Pro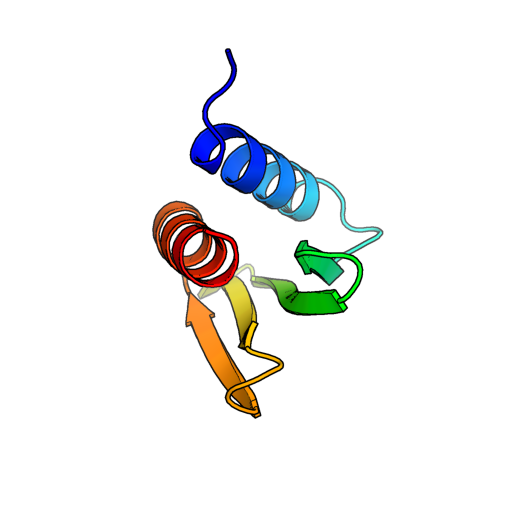tein AF-A0A7X9QH17-F1 (afdb_monomer_lite)

InterPro domains:
  IPR014904 YkuJ-like [PF08796] (8-75)
  IPR014904 YkuJ-like [PIRSF037356] (1-76)
  IPR038073 YkuJ-like superfamily [G3DSA:3.30.720.20] (2-76)
  IPR038073 YkuJ-like superfamily [SSF1435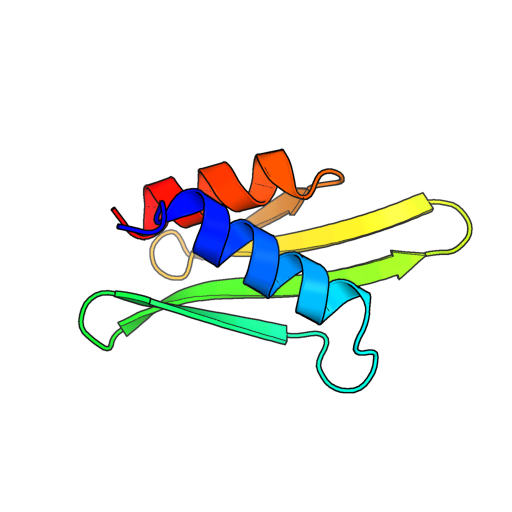67] (3-76)

Foldseek 3Di:
DDDPLNVQLVVVVVCVVDPPDQWDFDDEPNDGQKIWGWDADPVLGIKIWIAGPVVRDIDIDRDSSVVSVVSVVSHD

pLDDT: mean 92.42, std 7.98, range [57.16, 98.25]

Organism: Streptococcus ratti (NCBI:txid1341)

Sequence (76 aa):
MESHLVRIINRLELMTTDSSNLKRHFERDGAVVAEVSFNNDPENGPVFILRDVAARETYTFDSIDLIAMEIYDLLY

Secondary structure (DSSP, 8-state):
---HHHHHHHHHHHHHH-TT--EEEEEETTEEEEEEEEEEETTTEEEEEEEETTTTEEEEES-HHHHHHHHHHHH-

Structure (mmCIF, N/CA/C/O backbone):
data_AF-A0A7X9QH17-F1
#
_entry.id   AF-A0A7X9QH17-F1
#
loop_
_atom_site.group_PDB
_atom_site.id
_atom_site.type_symbol
_atom_site.label_atom_id
_atom_site.label_alt_id
_atom_site.label_comp_id
_atom_site.label_asym_id
_atom_site.label_entity_id
_atom_site.label_seq_id
_atom_site.pdbx_PDB_ins_code
_atom_site.Cartn_x
_atom_site.Cartn_y
_atom_site.Cartn_z
_atom_site.occupancy
_atom_site.B_iso_or_equiv
_atom_site.auth_seq_id
_atom_site.auth_comp_id
_atom_site.auth_asym_id
_atom_site.auth_atom_id
_atom_site.pdbx_PDB_model_num
ATOM 1 N N . MET A 1 1 ? 0.485 19.933 10.994 1.00 57.16 1 MET A N 1
ATOM 2 C CA . MET A 1 1 ? -0.415 18.765 10.968 1.00 57.16 1 MET A CA 1
ATOM 3 C C . MET A 1 1 ? -0.188 18.123 9.614 1.00 57.16 1 MET A C 1
ATOM 5 O O . MET A 1 1 ? -0.483 18.762 8.615 1.00 57.16 1 MET A O 1
ATOM 9 N N . GLU A 1 2 ? 0.504 16.990 9.562 1.00 69.06 2 GLU A N 1
ATOM 10 C CA . GLU A 1 2 ? 0.826 16.339 8.287 1.00 69.06 2 GLU A CA 1
ATOM 11 C C . GLU A 1 2 ? -0.404 15.558 7.811 1.00 69.06 2 GLU A C 1
ATOM 13 O O . GLU A 1 2 ? -1.048 14.889 8.619 1.00 69.06 2 GLU A O 1
ATOM 18 N N . SER A 1 3 ? -0.769 15.688 6.533 1.00 92.19 3 SER A N 1
ATOM 19 C CA . SER A 1 3 ? -1.937 14.999 5.973 1.00 92.19 3 SER A CA 1
ATOM 20 C C . SER A 1 3 ? -1.753 13.481 6.063 1.00 92.19 3 SER A C 1
ATOM 22 O O . SER A 1 3 ? -0.688 12.954 5.738 1.00 92.19 3 SER A O 1
ATOM 24 N N . HIS A 1 4 ? -2.797 12.768 6.486 1.00 94.12 4 HIS A N 1
ATOM 25 C CA . HIS A 1 4 ? -2.810 11.304 6.530 1.00 94.12 4 HIS A CA 1
ATOM 26 C C . HIS A 1 4 ? -2.484 10.683 5.167 1.00 94.12 4 HIS A C 1
ATOM 28 O O . HIS A 1 4 ? -1.689 9.749 5.103 1.00 94.12 4 HIS A O 1
ATOM 34 N N . LEU A 1 5 ? -3.011 11.261 4.084 1.00 95.62 5 LEU A N 1
ATOM 35 C CA . LEU A 1 5 ? -2.719 10.822 2.721 1.00 95.62 5 LEU A CA 1
ATOM 36 C C . LEU A 1 5 ? -1.236 11.012 2.368 1.00 95.62 5 LEU A C 1
ATOM 38 O O . LEU A 1 5 ? -0.609 10.101 1.840 1.00 95.62 5 LEU A O 1
ATOM 42 N N . VAL A 1 6 ? -0.641 12.148 2.747 1.00 95.94 6 VAL A N 1
ATOM 43 C CA . VAL A 1 6 ? 0.796 12.409 2.531 1.00 95.94 6 VAL A CA 1
ATOM 44 C C . VAL A 1 6 ? 1.657 11.379 3.268 1.00 95.94 6 VAL A C 1
ATOM 46 O O . VAL A 1 6 ? 2.621 10.867 2.709 1.00 95.94 6 VAL A O 1
ATOM 49 N N . ARG A 1 7 ? 1.281 10.998 4.496 1.00 94.50 7 ARG A N 1
ATOM 50 C CA . ARG A 1 7 ? 1.983 9.940 5.244 1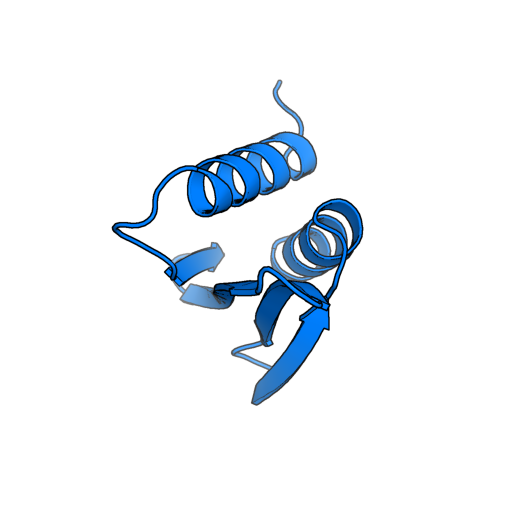.00 94.50 7 ARG A CA 1
ATOM 51 C C . ARG A 1 7 ? 1.891 8.574 4.560 1.00 94.50 7 ARG A C 1
ATOM 53 O O . ARG A 1 7 ? 2.854 7.811 4.628 1.00 94.50 7 ARG A O 1
ATOM 60 N N . ILE A 1 8 ? 0.759 8.257 3.929 1.00 96.75 8 ILE A N 1
ATOM 61 C CA . ILE A 1 8 ? 0.583 7.016 3.161 1.00 96.75 8 ILE A CA 1
ATOM 62 C C . ILE A 1 8 ? 1.490 7.039 1.927 1.00 96.75 8 ILE A C 1
ATOM 64 O O . ILE A 1 8 ? 2.278 6.109 1.758 1.00 96.75 8 ILE A O 1
ATOM 68 N N . ILE A 1 9 ? 1.447 8.117 1.136 1.00 96.19 9 ILE A N 1
ATOM 69 C CA . ILE A 1 9 ? 2.277 8.288 -0.068 1.00 96.19 9 ILE A CA 1
ATOM 70 C C . ILE A 1 9 ? 3.761 8.157 0.281 1.00 96.19 9 ILE A C 1
ATOM 72 O O . ILE A 1 9 ? 4.430 7.281 -0.257 1.00 96.19 9 ILE A O 1
ATOM 76 N N . ASN A 1 10 ? 4.255 8.909 1.271 1.00 94.88 10 ASN A N 1
ATOM 77 C CA . ASN A 1 10 ? 5.660 8.852 1.693 1.00 94.88 10 ASN A CA 1
ATOM 78 C C . ASN A 1 10 ? 6.096 7.426 2.082 1.00 94.88 10 ASN A C 1
ATOM 80 O O . ASN A 1 10 ? 7.219 7.000 1.818 1.00 94.88 10 ASN A O 1
ATOM 84 N N . ARG A 1 11 ? 5.210 6.654 2.724 1.00 93.75 11 ARG A N 1
ATOM 85 C CA . ARG A 1 11 ? 5.506 5.273 3.129 1.00 93.75 11 ARG A CA 1
ATOM 86 C C . ARG A 1 11 ? 5.567 4.320 1.934 1.00 93.75 11 ARG A C 1
ATOM 88 O O . ARG A 1 11 ? 6.374 3.389 1.959 1.00 93.75 11 ARG A O 1
ATOM 95 N N . LEU A 1 12 ? 4.728 4.544 0.924 1.00 94.69 12 LEU A N 1
ATOM 96 C CA . LEU A 1 12 ? 4.753 3.809 -0.339 1.00 94.69 12 LEU A CA 1
ATOM 97 C C . LEU A 1 12 ? 5.984 4.185 -1.177 1.00 94.69 12 LEU A C 1
ATOM 99 O O . LEU A 1 12 ? 6.632 3.294 -1.711 1.00 94.69 12 LEU A O 1
ATOM 103 N N . GLU A 1 13 ? 6.382 5.458 -1.224 1.00 93.62 13 GLU A N 1
ATOM 104 C CA . GLU A 1 13 ? 7.606 5.897 -1.911 1.00 93.62 13 GLU A CA 1
ATOM 105 C C . GLU A 1 13 ? 8.858 5.263 -1.297 1.00 93.62 13 GLU A C 1
ATOM 107 O O . GLU A 1 13 ? 9.713 4.732 -2.002 1.00 93.62 13 GLU A O 1
ATOM 112 N N . LEU A 1 14 ? 8.953 5.214 0.036 1.00 92.12 14 LEU A N 1
ATOM 113 C CA . LEU A 1 14 ? 10.066 4.523 0.692 1.00 92.12 14 LEU A CA 1
ATOM 114 C C . LEU A 1 14 ? 10.125 3.038 0.304 1.00 92.12 14 LEU A C 1
ATOM 116 O O . LEU A 1 14 ? 11.210 2.485 0.145 1.00 92.12 14 LEU A O 1
ATOM 120 N N . MET A 1 15 ? 8.971 2.399 0.107 1.00 90.50 15 MET A N 1
ATOM 121 C CA . MET A 1 15 ? 8.877 1.008 -0.339 1.00 90.50 15 MET A CA 1
ATOM 122 C C . MET A 1 15 ? 9.331 0.805 -1.794 1.00 90.50 15 MET A C 1
ATOM 124 O O . MET A 1 15 ? 9.809 -0.281 -2.107 1.00 90.50 15 MET A O 1
ATOM 128 N N . THR A 1 16 ? 9.242 1.815 -2.668 1.00 88.62 16 THR A N 1
ATOM 129 C CA . THR A 1 16 ? 9.761 1.701 -4.045 1.00 88.62 16 THR A CA 1
ATOM 130 C C . THR A 1 16 ? 11.276 1.882 -4.126 1.00 88.62 16 THR A C 1
ATOM 132 O O . THR A 1 16 ? 11.916 1.337 -5.023 1.00 88.62 16 THR A O 1
ATOM 135 N N . THR A 1 17 ? 11.859 2.620 -3.177 1.00 86.44 17 THR A N 1
ATOM 136 C CA . THR A 1 17 ? 13.312 2.864 -3.112 1.00 86.44 17 THR A CA 1
ATOM 137 C C . THR A 1 17 ? 14.090 1.769 -2.374 1.00 86.44 17 THR A C 1
ATOM 139 O O . THR A 1 17 ? 15.267 1.552 -2.664 1.00 86.44 17 THR A O 1
ATOM 142 N N . ASP A 1 18 ? 13.449 1.061 -1.440 1.00 77.38 18 ASP A N 1
ATOM 143 C CA . ASP A 1 18 ? 14.074 0.034 -0.605 1.00 77.38 18 ASP A CA 1
ATOM 144 C C . ASP A 1 18 ? 13.737 -1.383 -1.100 1.00 77.38 18 ASP A C 1
ATOM 146 O O . ASP A 1 18 ? 12.671 -1.937 -0.825 1.00 77.38 18 ASP A O 1
ATOM 150 N N . SER A 1 19 ? 14.689 -2.000 -1.805 1.00 65.50 19 SER A N 1
ATOM 151 C CA . SER A 1 19 ? 14.560 -3.360 -2.350 1.00 65.50 19 SER A CA 1
ATOM 152 C C . SER A 1 19 ? 14.582 -4.471 -1.293 1.00 65.50 19 SER A C 1
ATOM 154 O O . SER A 1 19 ? 14.304 -5.625 -1.619 1.00 65.50 19 SER A O 1
ATOM 156 N N . SER A 1 20 ? 14.889 -4.157 -0.028 1.00 69.44 20 SER A N 1
ATOM 157 C CA . SER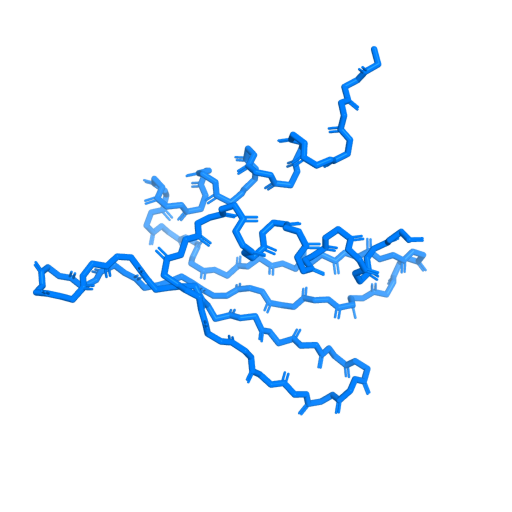 A 1 20 ? 14.971 -5.161 1.040 1.00 69.44 20 SER A CA 1
ATOM 158 C C . SER A 1 20 ? 13.605 -5.559 1.600 1.00 69.44 20 SER A C 1
ATOM 160 O O . SER A 1 20 ? 13.451 -6.666 2.121 1.00 69.44 20 SER A O 1
ATOM 162 N N . ASN A 1 21 ? 12.596 -4.688 1.485 1.00 72.75 21 ASN A N 1
ATOM 163 C CA . ASN A 1 21 ? 11.282 -4.941 2.057 1.00 72.75 21 ASN A CA 1
ATOM 164 C C . ASN A 1 21 ? 10.157 -4.459 1.135 1.00 72.75 21 ASN A C 1
ATOM 166 O O . ASN A 1 21 ? 9.644 -3.349 1.271 1.00 72.75 21 ASN A O 1
ATOM 170 N N . LEU A 1 22 ? 9.734 -5.356 0.246 1.00 85.19 22 LEU A N 1
ATOM 171 C CA . LEU A 1 22 ? 8.683 -5.139 -0.750 1.00 85.19 22 LEU A CA 1
ATOM 172 C C . LEU A 1 22 ? 7.267 -5.400 -0.218 1.00 85.19 22 LEU A C 1
ATOM 174 O O . LEU A 1 22 ? 6.342 -5.530 -1.016 1.00 85.19 22 LEU A O 1
ATOM 178 N N . LYS A 1 23 ? 7.084 -5.522 1.106 1.00 92.38 23 LYS A N 1
ATOM 179 C CA . LYS A 1 23 ? 5.767 -5.678 1.737 1.00 92.38 23 LYS A CA 1
ATOM 180 C C . LYS A 1 23 ? 5.557 -4.671 2.866 1.00 92.38 23 LYS A C 1
ATOM 182 O O . LYS A 1 23 ? 6.473 -4.358 3.630 1.00 92.38 23 LYS A O 1
ATOM 187 N N . ARG A 1 24 ? 4.342 -4.141 2.994 1.00 93.31 24 ARG A N 1
ATOM 188 C CA . ARG A 1 24 ? 3.958 -3.201 4.059 1.00 93.31 24 ARG A CA 1
ATOM 189 C C . ARG A 1 24 ? 2.561 -3.521 4.575 1.00 93.31 24 ARG A C 1
ATOM 191 O O . ARG A 1 24 ? 1.656 -3.764 3.790 1.00 93.31 24 ARG A O 1
ATOM 198 N N . HIS A 1 25 ? 2.387 -3.475 5.893 1.00 96.00 25 HIS A N 1
ATOM 199 C CA . HIS A 1 25 ? 1.075 -3.574 6.535 1.00 96.00 25 HIS A CA 1
ATOM 200 C C . HIS A 1 25 ? 0.595 -2.193 6.970 1.00 96.00 25 HIS A C 1
ATOM 202 O O . HIS A 1 25 ? 1.370 -1.388 7.502 1.00 96.00 25 HIS A O 1
ATOM 208 N N . PHE A 1 26 ? -0.684 -1.927 6.756 1.00 96.44 26 PHE A N 1
ATOM 209 C CA . PHE A 1 26 ? -1.387 -0.756 7.251 1.00 96.44 26 PHE A CA 1
ATOM 210 C C . PHE A 1 26 ? -2.419 -1.212 8.275 1.00 96.44 26 PHE A C 1
ATOM 212 O O . PHE A 1 26 ? -3.158 -2.172 8.050 1.00 96.44 26 PHE A O 1
ATOM 219 N N . GLU A 1 27 ? -2.414 -0.542 9.422 1.00 96.25 27 GLU A N 1
ATOM 220 C CA . GLU A 1 27 ? -3.157 -0.956 10.605 1.00 96.25 27 GLU A CA 1
ATOM 221 C C . GLU A 1 27 ? -4.114 0.144 11.054 1.00 96.25 27 GLU A C 1
ATOM 223 O O . GLU A 1 27 ? -3.760 1.326 11.051 1.00 96.25 27 GLU A O 1
ATOM 228 N N . ARG A 1 28 ? -5.299 -0.275 11.497 1.00 94.25 28 ARG A N 1
ATOM 229 C CA . ARG A 1 28 ? -6.291 0.556 12.178 1.00 94.25 28 ARG A CA 1
ATOM 230 C C . ARG A 1 28 ? -6.716 -0.158 13.452 1.00 94.25 28 ARG A C 1
ATOM 232 O O . ARG A 1 28 ? -7.013 -1.347 13.417 1.00 94.25 28 ARG A O 1
ATOM 239 N N . ASP A 1 29 ? -6.683 0.547 14.581 1.00 92.56 29 ASP A N 1
ATOM 240 C CA . ASP A 1 29 ? -7.043 0.003 15.901 1.00 92.56 29 ASP A CA 1
ATOM 241 C C . ASP A 1 29 ? -6.297 -1.298 16.275 1.00 92.56 29 ASP A C 1
ATOM 243 O O . ASP A 1 29 ? -6.838 -2.188 16.928 1.00 92.56 29 ASP A O 1
ATOM 247 N N . GLY A 1 30 ? -5.034 -1.419 15.847 1.00 92.88 30 GLY A N 1
ATOM 248 C CA . GLY A 1 30 ? -4.188 -2.594 16.099 1.00 92.88 30 GLY A CA 1
ATOM 249 C C . GLY A 1 30 ? -4.494 -3.813 15.221 1.00 92.88 30 GLY A C 1
ATOM 250 O O . GLY A 1 30 ? -3.883 -4.863 15.416 1.00 92.88 30 GLY A O 1
ATOM 251 N N . ALA A 1 31 ? -5.410 -3.694 14.256 1.00 95.12 31 ALA A N 1
ATOM 252 C CA . ALA A 1 31 ? -5.695 -4.721 13.261 1.00 95.12 31 ALA A CA 1
ATOM 253 C C . ALA A 1 31 ? -5.126 -4.325 11.893 1.00 95.12 31 ALA A C 1
ATOM 255 O O . ALA A 1 31 ? -5.286 -3.187 11.449 1.00 95.12 31 ALA A O 1
ATOM 256 N N . VAL A 1 32 ? -4.489 -5.272 11.200 1.00 97.00 32 VAL A N 1
ATOM 257 C CA . VAL A 1 32 ? -4.055 -5.079 9.809 1.00 97.00 32 VAL A CA 1
ATOM 258 C C . VAL A 1 32 ? -5.295 -5.024 8.918 1.00 97.00 32 VAL A C 1
ATOM 260 O O . VAL A 1 32 ? -6.039 -5.999 8.839 1.00 97.00 32 VAL A O 1
ATOM 263 N N . VAL A 1 33 ? -5.505 -3.889 8.252 1.00 97.31 33 VAL A N 1
ATOM 264 C CA . VAL A 1 33 ? -6.621 -3.685 7.311 1.00 97.31 33 VAL A CA 1
ATOM 265 C C . VAL A 1 33 ? -6.182 -3.851 5.861 1.00 97.31 33 VAL A C 1
ATOM 267 O O . VAL A 1 33 ? -6.958 -4.306 5.026 1.00 97.31 33 VAL A O 1
ATOM 270 N N . ALA A 1 34 ? -4.916 -3.540 5.578 1.00 97.69 34 ALA A N 1
ATOM 271 C CA . ALA A 1 34 ? -4.359 -3.559 4.237 1.00 97.69 34 ALA A CA 1
ATOM 272 C C . ALA A 1 34 ? -2.932 -4.117 4.234 1.00 97.69 34 ALA A C 1
ATOM 274 O O . ALA A 1 34 ? -2.077 -3.695 5.020 1.00 97.69 34 ALA A O 1
ATOM 275 N N . GLU A 1 35 ? -2.662 -5.038 3.311 1.00 97.75 35 GLU A N 1
ATOM 276 C CA . GLU A 1 35 ? -1.314 -5.526 3.009 1.00 97.75 35 GLU A CA 1
ATOM 277 C C . GLU A 1 35 ? -0.927 -5.067 1.603 1.00 97.75 35 GLU A C 1
ATOM 279 O O . GLU A 1 35 ? -1.621 -5.364 0.636 1.00 97.75 35 GLU A O 1
ATOM 284 N N . VAL A 1 36 ? 0.192 -4.361 1.473 1.00 97.06 36 VAL A N 1
ATOM 285 C CA . VAL A 1 36 ? 0.696 -3.865 0.190 1.00 97.06 36 VAL A CA 1
ATOM 286 C C . VAL A 1 36 ? 1.955 -4.621 -0.185 1.00 97.06 36 VAL A C 1
ATOM 288 O O . VAL A 1 36 ? 2.845 -4.791 0.649 1.00 97.06 36 VAL A O 1
ATOM 291 N N . SER A 1 37 ? 2.042 -5.054 -1.439 1.00 95.88 37 SER A N 1
ATOM 292 C CA . SER A 1 37 ? 3.255 -5.586 -2.063 1.00 95.88 37 SER A CA 1
ATOM 293 C C . SER A 1 37 ? 3.641 -4.742 -3.278 1.00 95.88 37 SER A C 1
ATOM 295 O O . SER A 1 37 ? 2.767 -4.208 -3.954 1.00 95.88 37 SER A O 1
ATOM 297 N N . PHE A 1 38 ? 4.937 -4.615 -3.551 1.00 94.62 38 PHE A N 1
ATOM 298 C CA . PHE A 1 38 ? 5.456 -3.835 -4.676 1.00 94.62 38 PHE A CA 1
ATOM 299 C C . PHE A 1 38 ? 6.305 -4.719 -5.576 1.00 94.62 38 PHE A C 1
ATOM 301 O O . PHE A 1 38 ? 7.130 -5.498 -5.096 1.00 94.62 38 PHE A O 1
ATOM 308 N N . ASN A 1 39 ? 6.107 -4.571 -6.879 1.00 90.75 39 ASN A N 1
ATOM 309 C CA . ASN A 1 39 ? 6.982 -5.101 -7.906 1.00 90.75 39 ASN A CA 1
ATOM 310 C C . ASN A 1 39 ? 7.331 -3.966 -8.871 1.00 90.75 39 ASN A C 1
ATOM 312 O O . ASN A 1 39 ? 6.463 -3.172 -9.217 1.00 90.75 39 ASN A O 1
ATOM 316 N N . ASN A 1 40 ? 8.583 -3.892 -9.310 1.00 88.12 40 ASN A N 1
ATOM 317 C CA . ASN A 1 40 ? 8.997 -2.958 -10.348 1.00 88.12 40 ASN A CA 1
ATOM 318 C C . ASN A 1 40 ? 9.587 -3.750 -11.504 1.00 88.12 40 ASN A C 1
ATOM 320 O O . ASN A 1 40 ? 10.726 -4.217 -11.426 1.00 88.12 40 ASN A O 1
ATOM 324 N N . ASP A 1 41 ? 8.788 -3.923 -12.546 1.00 84.25 41 ASP A N 1
ATOM 325 C CA . ASP A 1 41 ? 9.200 -4.645 -13.734 1.00 84.25 41 ASP A CA 1
ATOM 326 C C . ASP A 1 41 ? 9.809 -3.665 -14.756 1.00 84.25 41 ASP A C 1
ATOM 328 O O . ASP A 1 41 ? 9.194 -2.638 -15.046 1.00 84.25 41 ASP A O 1
ATOM 332 N N . PRO A 1 42 ? 10.997 -3.939 -15.324 1.00 84.62 42 PRO A N 1
ATOM 333 C CA . PRO A 1 42 ? 11.618 -3.038 -16.296 1.00 84.62 42 PRO A CA 1
ATOM 334 C C . PRO A 1 42 ? 10.790 -2.790 -17.566 1.00 84.62 42 PRO A C 1
ATOM 336 O O . PRO A 1 42 ? 10.983 -1.759 -18.207 1.00 84.62 42 PRO A O 1
ATOM 339 N N . GLU A 1 43 ? 9.905 -3.715 -17.950 1.00 89.31 43 GLU A N 1
ATOM 340 C CA . GLU A 1 43 ? 9.094 -3.627 -19.170 1.00 89.31 43 GLU A CA 1
ATOM 341 C C . GLU A 1 43 ? 7.703 -3.035 -18.898 1.00 89.31 43 GLU A C 1
ATOM 343 O O . GLU A 1 43 ? 7.179 -2.284 -19.719 1.00 89.31 43 GLU A O 1
ATOM 348 N N . ASN A 1 44 ? 7.115 -3.353 -17.742 1.00 85.38 44 ASN A N 1
ATOM 349 C CA . ASN A 1 44 ? 5.732 -3.010 -17.398 1.00 85.38 44 ASN A CA 1
ATOM 350 C C . ASN A 1 44 ? 5.614 -1.873 -16.368 1.00 85.38 44 ASN A C 1
ATOM 352 O O . ASN A 1 44 ? 4.523 -1.347 -16.159 1.00 85.38 44 ASN A O 1
ATOM 356 N N . GLY A 1 45 ? 6.726 -1.465 -15.751 1.00 88.31 45 GLY A N 1
ATOM 357 C CA . GLY A 1 45 ? 6.775 -0.399 -14.756 1.00 88.31 45 GLY A CA 1
ATOM 358 C C . GLY A 1 45 ? 6.396 -0.843 -13.333 1.00 88.31 45 GLY A C 1
ATOM 359 O O . GLY A 1 45 ? 6.392 -2.040 -13.018 1.00 88.31 45 GLY A O 1
ATOM 360 N N . PRO A 1 46 ? 6.117 0.125 -12.438 1.00 91.06 46 PRO A N 1
ATOM 361 C CA . PRO A 1 46 ? 5.758 -0.143 -11.052 1.00 91.06 46 PRO A CA 1
ATOM 362 C C . PRO A 1 46 ? 4.354 -0.744 -10.946 1.00 91.06 46 PRO A C 1
ATOM 364 O O . PRO A 1 46 ? 3.389 -0.218 -11.490 1.00 91.06 46 PRO A O 1
ATOM 367 N N . VAL A 1 47 ? 4.237 -1.816 -10.171 1.00 95.00 47 VAL A N 1
ATOM 368 C CA . VAL A 1 47 ? 2.977 -2.487 -9.865 1.00 95.00 47 VAL A CA 1
ATOM 369 C C . VAL A 1 47 ? 2.843 -2.615 -8.357 1.00 95.00 47 VAL A C 1
ATOM 371 O O . VAL A 1 47 ? 3.660 -3.250 -7.683 1.00 95.00 47 VAL A O 1
ATOM 374 N N . PHE A 1 48 ? 1.778 -2.032 -7.823 1.00 96.06 48 PHE A N 1
ATOM 375 C CA . PHE A 1 48 ? 1.394 -2.162 -6.429 1.00 96.06 48 PHE A CA 1
ATOM 376 C C . PHE A 1 48 ? 0.223 -3.127 -6.310 1.00 96.06 48 PHE A C 1
ATOM 378 O O . PHE A 1 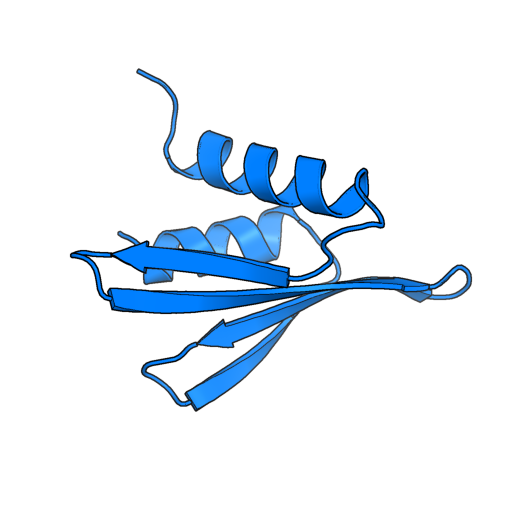48 ? -0.770 -3.015 -7.022 1.00 96.06 48 PHE A O 1
ATOM 385 N N . ILE A 1 49 ? 0.329 -4.070 -5.384 1.00 97.44 49 ILE A N 1
ATOM 386 C CA . ILE A 1 49 ? -0.709 -5.055 -5.098 1.00 97.44 49 ILE A CA 1
ATOM 387 C C . ILE A 1 49 ? -1.209 -4.780 -3.688 1.00 97.44 49 ILE A C 1
ATOM 389 O O . ILE A 1 49 ? -0.446 -4.916 -2.733 1.00 97.44 49 ILE A O 1
ATOM 393 N N . LEU A 1 50 ? -2.476 -4.404 -3.560 1.00 98.25 50 LEU A N 1
ATOM 394 C CA . LEU A 1 50 ? -3.147 -4.183 -2.286 1.00 98.25 50 LEU A CA 1
ATOM 395 C C . LEU A 1 50 ? -4.068 -5.361 -1.988 1.00 98.25 50 LEU A C 1
ATOM 397 O O . LEU A 1 50 ? -4.923 -5.704 -2.799 1.00 98.25 50 LEU A O 1
ATOM 401 N N . ARG A 1 51 ? -3.945 -5.938 -0.799 1.00 98.19 51 ARG A N 1
ATOM 402 C CA . ARG A 1 51 ? -4.916 -6.877 -0.253 1.00 98.19 51 ARG A CA 1
ATOM 403 C C . ARG A 1 51 ? -5.758 -6.183 0.809 1.00 98.19 51 ARG A C 1
ATOM 405 O O . ARG A 1 51 ? -5.217 -5.792 1.844 1.00 98.19 51 ARG A O 1
ATOM 412 N N . ASP A 1 52 ? -7.062 -6.113 0.572 1.00 97.69 52 ASP A N 1
ATOM 413 C CA . ASP A 1 52 ? -8.044 -5.792 1.607 1.00 97.69 52 ASP A CA 1
ATOM 414 C C . ASP A 1 52 ? -8.264 -7.047 2.461 1.00 97.69 52 ASP A C 1
ATOM 416 O O . ASP A 1 52 ? -8.726 -8.094 1.988 1.00 97.69 52 ASP A O 1
ATOM 420 N N . VAL A 1 53 ? -7.886 -6.958 3.735 1.00 96.94 53 VAL A N 1
ATOM 421 C CA . VAL A 1 53 ? -7.963 -8.087 4.666 1.00 96.94 53 VAL A CA 1
ATOM 422 C C . VAL A 1 53 ? -9.414 -8.431 5.014 1.00 96.94 53 VAL A C 1
ATOM 424 O O . VAL A 1 53 ? -9.736 -9.614 5.156 1.00 96.94 53 VAL A O 1
ATOM 427 N N . ALA A 1 54 ? -10.286 -7.429 5.131 1.00 94.56 54 ALA A N 1
ATOM 428 C CA . ALA A 1 54 ? -11.680 -7.601 5.519 1.00 94.56 54 ALA A CA 1
ATOM 429 C C . ALA A 1 54 ? -12.519 -8.162 4.364 1.00 94.56 54 ALA A C 1
ATOM 431 O O . ALA A 1 54 ? -13.230 -9.153 4.554 1.00 94.56 54 ALA A O 1
ATOM 432 N N . ALA A 1 55 ? -12.391 -7.585 3.166 1.00 96.38 55 ALA A N 1
ATOM 433 C CA . ALA A 1 55 ? -13.089 -8.067 1.973 1.00 96.38 55 ALA A CA 1
ATOM 434 C C . ALA A 1 55 ? -12.493 -9.375 1.423 1.00 96.38 55 ALA A C 1
ATOM 436 O O . ALA A 1 55 ? -13.172 -10.128 0.726 1.00 96.38 55 ALA A O 1
ATOM 437 N N . ARG A 1 56 ? -11.239 -9.691 1.785 1.00 96.56 56 ARG A N 1
ATOM 438 C CA . ARG A 1 56 ? -10.446 -10.808 1.233 1.00 96.56 56 ARG A CA 1
ATOM 439 C C . ARG A 1 56 ? -10.227 -10.674 -0.274 1.00 96.56 56 ARG A C 1
ATOM 441 O O . ARG A 1 56 ? -10.100 -11.679 -0.975 1.00 96.56 56 ARG A O 1
ATOM 448 N N . GLU A 1 57 ? -10.145 -9.439 -0.742 1.00 97.56 57 GLU A N 1
ATOM 449 C CA . GLU A 1 57 ? -9.955 -9.092 -2.144 1.00 97.56 57 GLU A CA 1
ATOM 450 C C . GLU A 1 57 ? -8.544 -8.566 -2.384 1.00 97.56 57 GLU A C 1
ATOM 452 O O . GLU A 1 57 ? -7.802 -8.218 -1.461 1.00 97.56 57 GLU A O 1
ATOM 457 N N . THR A 1 58 ? -8.126 -8.592 -3.644 1.00 97.94 58 THR A N 1
ATOM 458 C CA . THR A 1 58 ? -6.817 -8.098 -4.056 1.00 97.94 58 THR A CA 1
ATOM 459 C C . THR A 1 58 ? -6.976 -7.213 -5.273 1.00 97.94 58 THR A C 1
ATOM 461 O O . THR A 1 58 ? -7.577 -7.608 -6.270 1.00 97.94 58 THR A O 1
ATOM 464 N N . TYR A 1 59 ? -6.391 -6.032 -5.171 1.00 97.56 59 TYR A N 1
ATOM 465 C CA . TYR A 1 59 ? -6.431 -4.966 -6.151 1.00 97.56 59 TYR A CA 1
ATOM 466 C C . TYR A 1 59 ? -5.016 -4.693 -6.648 1.00 97.56 59 TYR A C 1
ATOM 468 O O . TYR A 1 59 ? -4.037 -4.887 -5.924 1.00 97.56 59 TYR A O 1
ATOM 476 N N . THR A 1 60 ? -4.890 -4.284 -7.905 1.00 97.44 60 THR A N 1
ATOM 477 C CA . THR A 1 60 ? -3.600 -3.976 -8.528 1.00 97.44 60 THR A CA 1
ATOM 478 C C . THR A 1 60 ? -3.639 -2.569 -9.093 1.00 97.44 60 THR A C 1
ATOM 480 O O . THR A 1 60 ? -4.615 -2.194 -9.738 1.00 97.44 60 THR A O 1
ATOM 483 N N . PHE A 1 61 ? -2.577 -1.809 -8.848 1.00 97.31 61 PHE A N 1
ATOM 484 C CA . PHE A 1 61 ? -2.453 -0.409 -9.224 1.00 97.31 61 PHE A CA 1
ATOM 485 C C . PHE A 1 61 ? -1.106 -0.161 -9.900 1.00 97.31 61 PHE A C 1
ATOM 487 O O . PHE A 1 61 ? -0.084 -0.710 -9.488 1.00 97.31 61 PHE A O 1
ATOM 494 N N . ASP A 1 62 ? -1.111 0.700 -10.908 1.00 94.75 62 ASP A N 1
ATOM 495 C CA . ASP A 1 62 ? 0.065 1.206 -11.626 1.00 94.75 62 ASP A CA 1
ATOM 496 C C . ASP A 1 62 ? 0.502 2.601 -11.134 1.00 94.75 62 ASP A C 1
ATOM 498 O O . ASP A 1 62 ? 1.568 3.099 -11.494 1.00 94.75 62 ASP A O 1
ATOM 502 N N . SER A 1 63 ? -0.309 3.232 -10.279 1.00 94.94 63 SER A N 1
ATOM 503 C CA . SER A 1 63 ? -0.078 4.567 -9.733 1.00 94.94 63 SER A CA 1
ATOM 504 C C . SER A 1 63 ? -0.066 4.558 -8.209 1.00 94.94 63 SER A C 1
ATOM 506 O O . SER A 1 63 ? -0.965 4.010 -7.564 1.00 94.94 63 SER A O 1
ATOM 508 N N . ILE A 1 64 ? 0.940 5.231 -7.641 1.00 95.38 64 ILE A N 1
ATOM 509 C CA . ILE A 1 64 ? 1.088 5.420 -6.195 1.00 95.38 64 ILE A CA 1
ATOM 510 C C . ILE A 1 64 ? -0.063 6.241 -5.602 1.00 95.38 64 ILE A C 1
ATOM 512 O O . ILE A 1 64 ? -0.498 5.963 -4.488 1.00 95.38 64 ILE A O 1
ATOM 516 N N . ASP A 1 65 ? -0.597 7.202 -6.359 1.00 96.31 65 ASP A N 1
ATOM 517 C CA . ASP A 1 65 ? -1.691 8.059 -5.905 1.00 96.31 65 ASP A CA 1
ATOM 518 C C . ASP A 1 65 ? -2.996 7.265 -5.783 1.00 96.31 65 ASP A C 1
ATOM 520 O O . ASP A 1 65 ? -3.737 7.427 -4.814 1.00 96.31 65 ASP A O 1
ATOM 524 N N . LEU A 1 66 ? -3.259 6.362 -6.737 1.00 97.12 66 LEU A N 1
ATOM 525 C CA . LEU A 1 66 ? -4.472 5.540 -6.742 1.00 97.12 66 LEU A CA 1
ATOM 526 C C . LEU A 1 66 ? -4.497 4.575 -5.557 1.00 97.12 66 LEU A C 1
ATOM 528 O O . LEU A 1 66 ? -5.469 4.547 -4.807 1.00 97.12 66 LEU A O 1
ATOM 532 N N . ILE A 1 67 ? -3.409 3.831 -5.342 1.00 97.69 67 ILE A N 1
ATOM 533 C CA . ILE A 1 67 ? -3.327 2.934 -4.186 1.00 97.69 67 ILE A CA 1
ATOM 534 C C . ILE A 1 67 ? -3.309 3.713 -2.861 1.00 97.69 67 ILE A C 1
ATOM 536 O O . ILE A 1 67 ? -3.848 3.233 -1.866 1.00 97.69 67 ILE A O 1
ATOM 540 N N . ALA A 1 68 ? -2.727 4.917 -2.817 1.00 97.69 68 ALA A N 1
ATOM 541 C CA . ALA A 1 68 ? -2.739 5.735 -1.608 1.00 97.69 68 ALA A CA 1
ATOM 542 C C . ALA A 1 68 ? -4.155 6.181 -1.219 1.00 97.69 68 ALA A C 1
ATOM 544 O O . ALA A 1 68 ? -4.463 6.183 -0.027 1.00 97.69 68 ALA A O 1
ATOM 545 N N . MET A 1 69 ? -5.007 6.523 -2.195 1.00 97.50 69 MET A N 1
ATOM 546 C CA . MET A 1 69 ? -6.426 6.805 -1.948 1.00 97.50 69 MET A CA 1
ATOM 547 C C . MET A 1 69 ? -7.157 5.566 -1.425 1.00 97.50 69 MET A C 1
ATOM 549 O O . MET A 1 69 ? -7.829 5.654 -0.405 1.00 97.50 69 MET A O 1
ATOM 553 N N . GLU A 1 70 ? -6.941 4.400 -2.035 1.00 97.75 70 GLU A N 1
ATOM 554 C CA . GLU A 1 70 ? -7.578 3.156 -1.585 1.00 97.75 70 GLU A CA 1
ATOM 555 C C . GLU A 1 70 ? -7.170 2.788 -0.145 1.00 97.75 70 GLU A C 1
ATOM 557 O O . GLU A 1 70 ? -7.997 2.454 0.700 1.00 97.75 70 GLU A O 1
ATOM 562 N N . ILE A 1 71 ? -5.882 2.913 0.190 1.00 97.75 71 ILE A N 1
ATOM 563 C CA . ILE A 1 71 ? -5.398 2.692 1.561 1.00 97.75 71 ILE A CA 1
ATOM 564 C C . ILE A 1 71 ? -5.979 3.729 2.527 1.00 97.75 71 ILE A C 1
ATOM 566 O O . ILE A 1 71 ? -6.243 3.399 3.683 1.00 97.75 71 ILE A O 1
ATOM 570 N N . TYR A 1 72 ? -6.141 4.979 2.088 1.00 97.31 72 TYR A N 1
ATOM 571 C CA . TYR A 1 72 ? -6.747 6.024 2.905 1.00 97.31 72 TYR A CA 1
ATOM 572 C C . TYR A 1 72 ? -8.1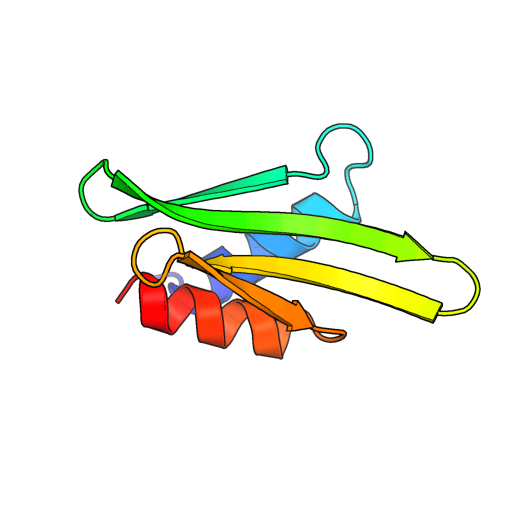90 5.658 3.267 1.00 97.31 72 TYR A C 1
ATOM 574 O O . TYR A 1 72 ? -8.512 5.683 4.452 1.00 97.31 72 TYR A O 1
ATOM 582 N N . ASP A 1 73 ? -8.990 5.225 2.294 1.00 95.88 73 ASP A N 1
ATOM 583 C CA . ASP A 1 73 ? -10.386 4.814 2.494 1.00 95.88 73 ASP A CA 1
ATOM 584 C C . ASP A 1 73 ? -10.509 3.567 3.393 1.00 95.88 73 ASP A C 1
ATOM 586 O O . ASP A 1 73 ? -11.435 3.444 4.195 1.00 95.88 73 ASP A O 1
ATOM 590 N N . LEU A 1 74 ? -9.542 2.643 3.337 1.00 95.88 74 LEU A N 1
ATOM 591 C CA . LEU A 1 74 ? -9.501 1.496 4.256 1.00 95.88 74 LEU A CA 1
ATOM 592 C C . LEU A 1 74 ? -9.140 1.897 5.698 1.00 95.88 74 LEU A C 1
ATOM 594 O O . LEU A 1 74 ? -9.523 1.215 6.657 1.00 95.88 74 LEU A O 1
ATOM 598 N N . LEU A 1 75 ? -8.384 2.982 5.876 1.00 95.38 75 LEU A N 1
ATOM 599 C CA . LEU A 1 75 ? -7.893 3.433 7.179 1.00 95.38 75 LEU A CA 1
ATOM 600 C C . LEU A 1 75 ? -8.804 4.451 7.872 1.00 95.38 75 LEU A C 1
ATOM 602 O O . LEU A 1 75 ? -8.796 4.486 9.106 1.00 95.38 75 LEU A O 1
ATOM 606 N N . TYR A 1 76 ? -9.563 5.262 7.138 1.00 92.62 76 TYR A N 1
ATOM 607 C CA . TYR A 1 76 ? -10.286 6.424 7.672 1.00 92.62 76 TYR A CA 1
ATOM 608 C C . TYR A 1 76 ? -11.738 6.456 7.210 1.00 92.62 76 TYR A C 1
ATOM 610 O O . TYR A 1 76 ? -12.595 6.724 8.083 1.00 92.62 76 TYR A O 1
#

Radius of gyration: 12.02 Å; chains: 1; bounding box: 28×30×35 Å